Protein AF-W8THX5-F1 (afdb_monomer_lite)

Foldseek 3Di:
DVVVVVLVVCLVPLVVQCVPPVRVVSVVLSVLLVQLVVQLVVQLVVLVVVLVVVLVPDDPPDPVVSVVSNVVSVVVSVVSNVCSSVVSCVVSVRD

pLDDT: mean 84.64, std 5.49, range [64.44, 92.12]

Radius of gyration: 19.14 Å; chains: 1; bounding box: 47×20×51 Å

Sequence (95 aa):
MFEIYIYSSVSAIPFATMGNKEWGQIGNNYIKGLFALGLQGLFLIICLGVYAVLVKTISITDIHTSIFMVLAYALLLGLTMLKTGTLSKSILNAH

Secondary structure (DSSP, 8-state):
-HHHHHHHHHTHHHHHHTTSTTTHHHHHHHHHHHHHHHHHHHHHHHHHHHHHHHHHT---S-HHHHHHHHHHHHHHHHHHHHHHHHHHHHHTT--

Organism: NCBI:txid1286171

Structure (mmCIF, N/CA/C/O backbone):
data_AF-W8THX5-F1
#
_entry.id   AF-W8THX5-F1
#
loop_
_atom_site.group_PDB
_atom_site.id
_atom_site.type_symbol
_atom_site.label_atom_id
_atom_site.label_alt_id
_atom_site.label_comp_id
_atom_site.label_asym_id
_atom_site.label_entity_id
_atom_site.label_seq_id
_atom_site.pdbx_PDB_ins_code
_atom_site.Cartn_x
_atom_site.Cartn_y
_atom_site.Cartn_z
_atom_site.occupancy
_atom_site.B_iso_or_equiv
_atom_site.auth_seq_id
_atom_site.auth_comp_id
_atom_site.auth_asym_id
_atom_site.auth_atom_id
_atom_site.pdbx_PDB_model_num
ATOM 1 N N . MET A 1 1 ? -0.307 -8.178 4.184 1.00 65.12 1 MET A N 1
ATOM 2 C CA . MET A 1 1 ? -0.409 -9.395 5.023 1.00 65.12 1 MET A CA 1
ATOM 3 C C . MET A 1 1 ? -0.497 -9.061 6.505 1.00 65.12 1 MET A C 1
ATOM 5 O O . MET A 1 1 ? -1.543 -9.321 7.074 1.00 65.12 1 MET A O 1
ATOM 9 N N . PHE A 1 2 ? 0.520 -8.435 7.114 1.00 81.44 2 PHE A N 1
ATOM 10 C CA . PHE A 1 2 ? 0.503 -8.068 8.543 1.00 81.44 2 PHE A CA 1
ATOM 11 C C . PHE A 1 2 ? -0.762 -7.308 8.978 1.00 81.44 2 PHE A C 1
ATOM 13 O O . PHE A 1 2 ? -1.408 -7.686 9.947 1.00 81.44 2 PHE A O 1
ATOM 20 N N . GLU A 1 3 ? -1.165 -6.296 8.207 1.00 79.56 3 GLU A N 1
ATOM 21 C CA . GLU A 1 3 ? -2.357 -5.496 8.502 1.00 79.56 3 GLU A CA 1
ATOM 22 C C . GLU A 1 3 ? -3.639 -6.345 8.552 1.00 79.56 3 GLU A C 1
ATOM 24 O O . GLU A 1 3 ? -4.397 -6.265 9.509 1.00 79.56 3 GLU A O 1
ATOM 29 N N . ILE A 1 4 ? -3.830 -7.245 7.585 1.00 84.88 4 ILE A N 1
ATOM 30 C CA . ILE A 1 4 ? -5.016 -8.110 7.491 1.00 84.88 4 ILE A CA 1
ATOM 31 C C . ILE A 1 4 ? -5.112 -9.029 8.717 1.00 84.88 4 ILE A C 1
ATOM 33 O O . ILE A 1 4 ? -6.192 -9.183 9.281 1.00 84.88 4 ILE A O 1
ATOM 37 N N . TYR A 1 5 ? -3.980 -9.584 9.166 1.00 86.06 5 TYR A N 1
ATOM 38 C CA . TYR A 1 5 ? -3.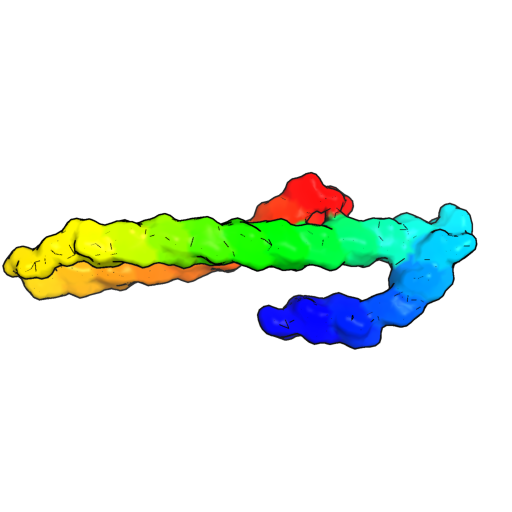932 -10.441 10.353 1.00 86.06 5 TYR A CA 1
ATOM 39 C C . TYR A 1 5 ? -4.264 -9.694 11.645 1.00 86.06 5 TYR A C 1
ATOM 41 O O . TYR A 1 5 ? -4.943 -10.240 12.516 1.00 86.06 5 TYR A O 1
ATOM 49 N N . ILE A 1 6 ? -3.815 -8.444 11.781 1.00 84.94 6 ILE A N 1
ATOM 50 C CA . ILE A 1 6 ? -4.175 -7.618 12.939 1.00 84.94 6 ILE A CA 1
ATOM 51 C C . ILE A 1 6 ? -5.667 -7.303 12.916 1.00 84.94 6 ILE A C 1
ATOM 53 O O . ILE A 1 6 ? -6.341 -7.498 13.928 1.00 84.94 6 ILE A O 1
ATOM 57 N N . TYR A 1 7 ? -6.200 -6.881 11.766 1.00 84.69 7 TYR A N 1
ATOM 58 C CA . TYR A 1 7 ? -7.626 -6.593 11.648 1.00 84.69 7 TYR A CA 1
ATOM 59 C C . TYR A 1 7 ? -8.464 -7.836 11.965 1.00 84.69 7 TYR A C 1
ATOM 61 O O . TYR A 1 7 ? -9.392 -7.728 12.763 1.00 84.69 7 TYR A O 1
ATOM 69 N N . SER A 1 8 ? -8.123 -9.020 11.445 1.00 84.81 8 SER A N 1
ATOM 70 C CA . SER A 1 8 ? -8.879 -10.245 11.740 1.00 84.81 8 SER A CA 1
ATOM 71 C C . SER A 1 8 ? -8.812 -10.645 13.218 1.00 84.81 8 SER A C 1
ATOM 73 O O . SER A 1 8 ? -9.834 -11.019 13.793 1.00 84.81 8 SER A O 1
ATOM 75 N N . SER A 1 9 ? -7.636 -10.526 13.845 1.00 85.00 9 SER A N 1
ATOM 76 C CA . SER A 1 9 ? -7.420 -10.950 15.238 1.00 85.00 9 SER A CA 1
ATOM 77 C C . SER A 1 9 ? -8.117 -10.037 16.246 1.00 85.00 9 SER A C 1
ATOM 79 O O . SER A 1 9 ? -8.609 -10.505 17.268 1.00 85.00 9 SER A O 1
ATOM 81 N N . VAL A 1 10 ? -8.190 -8.736 15.956 1.00 83.69 10 VAL A N 1
ATOM 82 C CA . VAL A 1 10 ? -8.776 -7.736 16.863 1.00 83.69 10 VAL A CA 1
ATOM 83 C C . VAL A 1 10 ? -10.275 -7.538 16.605 1.00 83.69 10 VAL A C 1
ATOM 85 O O . VAL A 1 10 ? -10.915 -6.808 17.347 1.00 83.69 10 VAL A O 1
ATOM 88 N N . SER A 1 11 ? -10.870 -8.222 15.619 1.00 83.56 11 SER A N 1
ATOM 89 C CA . SER A 1 11 ? -12.267 -8.038 15.182 1.00 83.56 11 SER A CA 1
ATOM 90 C C . SER A 1 11 ? -13.318 -8.125 16.302 1.00 83.56 11 SER A C 1
ATOM 92 O O . SER A 1 11 ? -14.267 -7.342 16.310 1.00 83.56 11 SER A O 1
ATOM 94 N N . ALA A 1 12 ? -13.138 -9.008 17.288 1.00 83.31 12 ALA A N 1
ATOM 95 C CA . ALA A 1 12 ? -14.123 -9.251 18.348 1.00 83.31 12 ALA A CA 1
ATOM 96 C C . ALA A 1 12 ? -14.462 -8.002 19.191 1.00 83.31 12 ALA A C 1
ATOM 98 O O . ALA A 1 12 ? -15.608 -7.825 19.600 1.00 83.31 12 ALA A O 1
ATOM 99 N N . ILE A 1 13 ? -13.491 -7.112 19.419 1.00 83.25 13 ILE A N 1
ATOM 100 C CA . ILE A 1 13 ? -13.657 -5.904 20.244 1.00 83.25 13 ILE A CA 1
ATOM 101 C C . ILE A 1 13 ? -14.515 -4.831 19.534 1.00 83.25 13 ILE A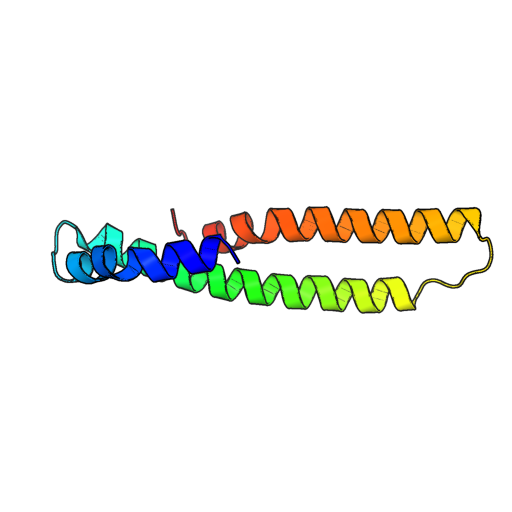 C 1
ATOM 103 O O . ILE A 1 13 ? -15.521 -4.411 20.106 1.00 83.25 13 ILE A O 1
ATOM 107 N N . PRO A 1 14 ? -14.194 -4.390 18.299 1.00 80.44 14 PRO A N 1
ATOM 108 C CA . PRO A 1 14 ? -15.040 -3.482 17.535 1.00 80.44 14 PRO A CA 1
ATOM 109 C C . PRO A 1 14 ? -16.436 -4.049 17.251 1.00 80.44 14 PRO A C 1
ATOM 111 O O . PRO A 1 14 ? -17.407 -3.295 17.256 1.00 80.44 14 PRO A O 1
ATOM 114 N N . PHE A 1 15 ? -16.568 -5.365 17.047 1.00 78.94 15 PHE A N 1
ATOM 115 C CA . PHE A 1 15 ? -17.886 -5.985 16.878 1.00 78.94 15 PHE A CA 1
ATOM 116 C C . PHE A 1 15 ? -18.722 -5.940 18.164 1.00 78.94 15 PHE A C 1
ATOM 118 O O . PHE A 1 15 ? -19.919 -5.665 18.096 1.00 78.94 15 PHE A O 1
ATOM 125 N N . ALA A 1 16 ? -18.107 -6.120 19.336 1.00 81.12 16 ALA A N 1
ATOM 126 C CA . ALA A 1 16 ? -18.796 -5.967 20.617 1.00 81.12 16 ALA A CA 1
ATOM 127 C C . ALA A 1 16 ? -19.203 -4.508 20.903 1.00 81.12 16 ALA A C 1
ATOM 129 O O . ALA A 1 16 ? -20.244 -4.266 21.515 1.00 81.12 16 ALA A O 1
ATOM 130 N N . THR A 1 17 ? -18.426 -3.521 20.438 1.00 79.81 17 THR A N 1
ATOM 131 C CA . THR A 1 17 ? -18.723 -2.096 20.666 1.00 79.81 17 THR A CA 1
ATOM 132 C C . THR A 1 17 ? -19.740 -1.500 19.688 1.00 79.81 17 THR A C 1
ATOM 134 O O . THR A 1 17 ? -20.308 -0.456 20.006 1.00 79.81 17 THR A O 1
ATOM 137 N N . MET A 1 18 ? -20.063 -2.161 18.563 1.00 77.62 18 MET A N 1
ATOM 138 C CA . MET A 1 18 ? -21.108 -1.704 17.620 1.00 77.62 18 MET A CA 1
ATOM 139 C C . MET A 1 18 ? -22.507 -1.614 18.239 1.00 77.62 18 MET A C 1
ATOM 141 O O . MET A 1 18 ? -23.294 -0.763 17.832 1.00 77.62 18 MET A O 1
ATOM 145 N N . GLY A 1 19 ? -22.830 -2.479 19.205 1.00 75.19 19 GLY A N 1
ATOM 146 C CA . GLY A 1 19 ? -24.149 -2.502 19.846 1.00 75.19 19 GLY A CA 1
ATOM 147 C C . GLY A 1 19 ? -24.400 -1.339 20.813 1.00 75.19 19 GLY A C 1
ATOM 148 O O . GLY A 1 19 ? -25.540 -1.115 21.214 1.00 75.19 19 GLY A O 1
ATOM 149 N N . ASN A 1 20 ? -23.358 -0.591 21.190 1.00 79.06 20 ASN A N 1
ATOM 150 C CA . ASN A 1 20 ? -23.455 0.485 22.169 1.00 79.06 20 ASN A CA 1
ATOM 151 C C . ASN A 1 20 ? -23.520 1.865 21.490 1.00 79.06 20 ASN A C 1
ATOM 153 O O . ASN A 1 20 ? -22.692 2.175 20.637 1.00 79.06 20 ASN A O 1
ATOM 157 N N . LYS A 1 21 ? -24.458 2.737 21.893 1.00 71.50 21 LYS A N 1
ATOM 158 C CA . LYS A 1 21 ? -24.672 4.050 21.241 1.00 71.50 21 LYS A CA 1
ATOM 159 C C . LYS A 1 21 ? -23.514 5.031 21.448 1.00 71.50 21 LYS A C 1
ATOM 161 O O . LYS A 1 21 ? -23.305 5.886 20.597 1.00 71.50 21 LYS A O 1
ATOM 166 N N . GLU A 1 22 ? -22.751 4.887 22.531 1.00 75.06 22 GLU A N 1
ATOM 167 C CA . GLU A 1 22 ? -21.607 5.766 22.823 1.00 75.06 22 GLU A CA 1
ATOM 168 C C . GLU A 1 22 ? -20.286 5.282 22.208 1.00 75.06 22 GLU A C 1
ATOM 170 O O . GLU A 1 22 ? -19.448 6.091 21.825 1.00 75.06 22 GLU A O 1
ATOM 175 N N . TRP A 1 23 ? -20.107 3.965 22.059 1.00 72.38 23 TRP A N 1
ATOM 176 C CA . TRP A 1 23 ? -18.854 3.361 21.574 1.00 72.38 23 TRP A CA 1
ATOM 177 C C . TRP A 1 23 ? -18.974 2.788 20.154 1.00 72.38 23 TRP A C 1
ATOM 179 O O . TRP A 1 23 ? -17.980 2.359 19.569 1.00 72.38 23 TRP A O 1
ATOM 189 N N . GLY A 1 24 ? -20.166 2.847 19.553 1.00 77.38 24 GLY A N 1
ATOM 190 C CA . GLY A 1 24 ? -20.446 2.335 18.210 1.00 77.38 24 GLY A CA 1
ATOM 191 C C . GLY A 1 24 ? -19.631 3.007 17.104 1.00 77.38 24 GLY A C 1
ATOM 192 O O . GLY A 1 24 ? -19.425 2.414 16.045 1.00 77.38 24 GLY A O 1
ATOM 193 N N . GLN A 1 25 ? -19.086 4.203 17.355 1.00 79.25 25 GLN A N 1
ATOM 194 C CA . GLN A 1 25 ? -18.167 4.870 16.432 1.00 79.25 25 GLN A CA 1
ATOM 195 C C . GLN A 1 25 ? -16.879 4.058 16.206 1.00 79.25 25 GLN A C 1
ATOM 197 O O . GLN A 1 25 ? -16.378 4.029 15.082 1.00 79.25 25 GLN A O 1
ATOM 202 N N . ILE A 1 26 ? -16.382 3.345 17.225 1.00 82.44 26 ILE A N 1
ATOM 203 C CA . ILE A 1 26 ? -15.183 2.494 17.125 1.00 82.44 26 ILE A CA 1
ATOM 204 C C . ILE A 1 26 ? -15.454 1.297 16.211 1.00 82.44 26 ILE A C 1
ATOM 206 O O . ILE A 1 26 ? -14.675 1.026 15.297 1.00 82.44 26 ILE A O 1
ATOM 210 N N . GLY A 1 27 ? -16.592 0.626 16.401 1.00 81.50 27 GLY A N 1
ATOM 211 C CA . GLY A 1 27 ? -17.022 -0.474 15.538 1.00 81.50 27 GLY A CA 1
ATOM 212 C C . GLY A 1 27 ? -17.262 -0.039 14.088 1.00 81.50 27 GLY A C 1
ATOM 213 O O . GLY A 1 27 ? -16.799 -0.687 13.149 1.00 81.50 27 GLY A O 1
ATOM 214 N N . ASN A 1 28 ? -17.908 1.112 13.889 1.00 83.69 28 ASN A N 1
ATOM 215 C CA . ASN A 1 28 ? -18.171 1.650 12.553 1.00 83.69 28 ASN A CA 1
ATOM 216 C C . ASN A 1 28 ? -16.869 2.036 11.822 1.00 83.69 28 ASN A C 1
ATOM 218 O O . ASN A 1 28 ? -16.711 1.774 10.630 1.00 83.69 28 ASN A O 1
ATOM 222 N N . ASN A 1 29 ? -15.901 2.610 12.538 1.00 85.69 29 ASN A N 1
ATOM 223 C CA . ASN A 1 29 ? -14.595 2.948 11.981 1.00 85.69 29 ASN A CA 1
ATOM 224 C C . ASN A 1 29 ? -13.763 1.701 11.624 1.00 85.69 29 ASN A C 1
ATOM 226 O O . ASN A 1 29 ? -13.090 1.676 10.595 1.00 85.69 29 ASN A O 1
ATOM 230 N N . TYR A 1 30 ? -13.881 0.625 12.406 1.00 86.19 30 TYR A N 1
ATOM 231 C CA . TYR A 1 30 ? -13.268 -0.661 12.076 1.00 86.19 30 TYR A CA 1
ATOM 232 C C . TYR A 1 30 ? -13.833 -1.262 10.775 1.00 86.19 30 TYR A C 1
ATOM 234 O O . TYR A 1 30 ? -13.056 -1.701 9.926 1.00 86.19 30 TYR A O 1
ATOM 242 N N . ILE A 1 31 ? -15.156 -1.208 10.558 1.00 85.25 31 ILE A N 1
ATOM 243 C CA . ILE A 1 31 ? -15.774 -1.637 9.288 1.00 85.25 31 ILE A CA 1
ATOM 244 C C . ILE A 1 31 ? -15.257 -0.799 8.116 1.00 85.25 31 ILE A C 1
ATOM 246 O O . ILE A 1 31 ? -14.884 -1.355 7.082 1.00 85.25 31 ILE A O 1
ATOM 250 N N . LYS A 1 32 ? -15.174 0.527 8.273 1.00 85.88 32 LYS A N 1
ATOM 251 C CA . LYS A 1 32 ? -14.573 1.399 7.251 1.00 85.88 32 LYS A CA 1
ATOM 252 C C . LYS A 1 32 ? -13.118 1.016 6.969 1.00 85.88 32 LYS A C 1
ATOM 254 O O . LYS A 1 32 ? -12.715 0.989 5.810 1.00 85.88 32 LYS A O 1
ATOM 259 N N . GLY A 1 33 ? -12.355 0.648 7.999 1.00 86.81 33 GLY A N 1
ATOM 260 C CA . GLY A 1 33 ? -10.996 0.120 7.867 1.00 86.81 33 GLY A CA 1
ATOM 261 C C . GLY A 1 33 ? -10.925 -1.201 7.091 1.00 86.81 33 GLY A C 1
ATOM 262 O O . GLY A 1 33 ? -10.059 -1.355 6.231 1.00 86.81 33 GLY A O 1
ATOM 263 N N . LEU A 1 34 ? -11.865 -2.126 7.316 1.00 86.25 34 LEU A N 1
ATOM 264 C CA . LEU A 1 34 ? -11.968 -3.373 6.545 1.00 86.25 34 LEU A CA 1
ATOM 265 C C . LEU A 1 34 ? -12.289 -3.116 5.067 1.00 86.25 34 LEU A C 1
ATOM 267 O O . LEU A 1 34 ? -11.656 -3.702 4.187 1.00 86.25 34 LEU A O 1
ATOM 271 N N . PHE A 1 35 ? -13.221 -2.204 4.775 1.00 86.81 35 PHE A N 1
ATOM 272 C CA . PHE A 1 35 ? -13.482 -1.792 3.395 1.00 86.81 35 PHE A CA 1
ATOM 273 C C . PHE A 1 35 ? -12.269 -1.087 2.770 1.00 86.81 35 PHE A C 1
ATOM 275 O O . PHE A 1 35 ? -11.999 -1.283 1.584 1.00 86.81 35 PHE A O 1
ATOM 282 N N . ALA A 1 36 ? -11.498 -0.325 3.553 1.00 88.44 36 ALA A N 1
ATOM 283 C CA . ALA A 1 36 ? -10.306 0.364 3.064 1.00 88.44 36 ALA A CA 1
ATOM 284 C C . ALA A 1 36 ? -9.212 -0.650 2.713 1.00 88.44 36 ALA A C 1
ATOM 286 O O . ALA A 1 36 ? -8.550 -0.515 1.687 1.00 88.44 36 ALA A O 1
ATOM 287 N N . LEU A 1 37 ? -9.067 -1.717 3.494 1.00 88.31 37 LEU A N 1
ATOM 288 C CA . LEU A 1 37 ? -8.188 -2.835 3.151 1.00 88.31 37 LEU A CA 1
ATOM 289 C C . LEU A 1 37 ? -8.604 -3.523 1.842 1.00 88.31 37 LEU A C 1
ATOM 291 O O . LEU A 1 37 ? -7.751 -3.812 1.001 1.00 88.31 37 LEU A O 1
ATOM 295 N N . GLY A 1 38 ? -9.906 -3.741 1.631 1.00 88.44 38 GLY A N 1
ATOM 296 C CA . GLY A 1 38 ? -10.426 -4.297 0.377 1.00 88.44 38 GLY A CA 1
ATOM 297 C C . GLY A 1 38 ? -10.134 -3.400 -0.832 1.00 88.44 38 GLY A C 1
ATOM 298 O O . GLY A 1 38 ? -9.605 -3.861 -1.845 1.00 88.44 38 GLY A O 1
ATOM 299 N N . LEU A 1 39 ? -10.404 -2.099 -0.702 1.00 89.94 39 LEU A N 1
ATOM 300 C CA . LEU A 1 39 ? -10.141 -1.106 -1.745 1.00 89.94 39 LEU A CA 1
ATOM 301 C C . LEU A 1 39 ? -8.634 -0.936 -2.022 1.00 89.94 39 LEU A C 1
ATOM 303 O O . LEU A 1 39 ? -8.228 -0.801 -3.176 1.00 89.94 39 LEU A O 1
ATOM 307 N N . GLN A 1 40 ? -7.787 -1.036 -0.994 1.00 90.12 40 GLN A N 1
ATOM 308 C CA . GLN A 1 40 ? -6.331 -1.043 -1.150 1.00 90.12 40 GLN A CA 1
ATOM 309 C C . GLN A 1 40 ? -5.884 -2.232 -2.008 1.00 90.12 40 GLN A C 1
ATOM 311 O O . GLN A 1 40 ? -5.045 -2.065 -2.893 1.00 90.12 40 GLN A O 1
ATOM 316 N N . GLY A 1 41 ? -6.460 -3.418 -1.782 1.00 89.38 41 GLY A N 1
ATOM 317 C CA . GLY A 1 41 ? -6.201 -4.604 -2.600 1.00 89.38 41 GLY A CA 1
ATOM 318 C C . GLY A 1 41 ? -6.550 -4.395 -4.076 1.00 89.38 41 GLY A C 1
ATOM 319 O O . GLY A 1 41 ? -5.763 -4.763 -4.948 1.00 89.38 41 GLY A O 1
ATOM 320 N N . LEU A 1 42 ? -7.676 -3.734 -4.362 1.00 91.06 42 LEU A N 1
ATOM 321 C CA . LEU A 1 42 ? -8.091 -3.400 -5.729 1.00 91.06 42 LEU A CA 1
ATOM 322 C C . LEU A 1 42 ? -7.067 -2.485 -6.415 1.00 91.06 42 LEU A C 1
ATOM 324 O O . LEU A 1 42 ? -6.616 -2.776 -7.524 1.00 91.06 42 LEU A O 1
ATOM 328 N N . PHE A 1 43 ? -6.640 -1.416 -5.742 1.00 90.00 43 PHE A N 1
ATOM 329 C CA . PHE A 1 43 ? -5.621 -0.517 -6.279 1.00 90.00 43 PHE A CA 1
ATOM 330 C C . PHE A 1 43 ? -4.279 -1.219 -6.535 1.00 90.00 43 PHE A C 1
ATOM 332 O O . PHE A 1 43 ? -3.640 -0.939 -7.549 1.00 90.00 43 PHE A O 1
ATOM 339 N N . LEU A 1 44 ? -3.867 -2.161 -5.678 1.00 90.75 44 LEU A N 1
ATOM 340 C CA . LEU A 1 44 ? -2.646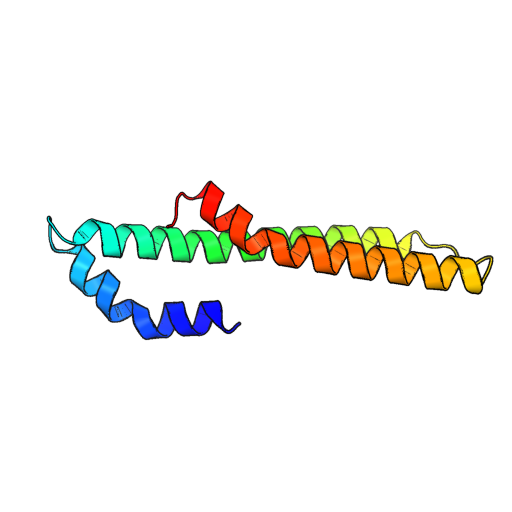 -2.942 -5.910 1.00 90.75 44 LEU A CA 1
ATOM 341 C C . LEU A 1 44 ? -2.732 -3.794 -7.182 1.00 90.75 44 LEU A C 1
ATOM 343 O O . LEU A 1 44 ? -1.758 -3.855 -7.933 1.00 90.75 44 LEU A O 1
ATOM 347 N N . ILE A 1 45 ? -3.887 -4.410 -7.456 1.00 91.44 45 ILE A N 1
ATOM 348 C CA . ILE A 1 45 ? -4.098 -5.195 -8.683 1.00 91.44 45 ILE A CA 1
ATOM 349 C C . ILE A 1 45 ? -4.003 -4.292 -9.921 1.00 91.44 45 ILE A C 1
ATOM 351 O O . ILE A 1 45 ? -3.362 -4.666 -10.904 1.00 91.44 45 ILE A O 1
ATOM 355 N N . ILE A 1 46 ? -4.573 -3.084 -9.865 1.00 92.00 46 ILE A N 1
ATOM 356 C CA . ILE A 1 46 ? -4.478 -2.108 -10.962 1.00 92.00 46 ILE A CA 1
ATOM 357 C C . ILE A 1 46 ? -3.023 -1.672 -11.185 1.00 92.00 46 ILE A C 1
ATOM 359 O O . ILE A 1 46 ? -2.547 -1.707 -12.321 1.00 92.00 46 ILE A O 1
ATOM 363 N N . CYS A 1 47 ? -2.297 -1.299 -10.124 1.00 90.81 47 CYS A N 1
ATOM 364 C CA . CYS A 1 47 ? -0.889 -0.902 -10.223 1.00 90.81 47 CYS A CA 1
ATOM 365 C C . CYS A 1 47 ? -0.023 -2.011 -10.835 1.00 90.81 47 CYS A C 1
ATOM 367 O O . CYS A 1 47 ? 0.809 -1.734 -11.701 1.00 90.81 47 CYS A O 1
ATOM 369 N N . LEU A 1 48 ? -0.254 -3.266 -10.438 1.00 91.31 48 LEU A N 1
ATOM 370 C CA . LEU A 1 48 ? 0.447 -4.416 -11.003 1.00 91.31 48 LEU A CA 1
ATOM 371 C C . LEU A 1 48 ? 0.115 -4.614 -12.491 1.00 91.31 48 LEU A C 1
ATOM 373 O O . LEU A 1 48 ? 1.016 -4.879 -13.286 1.00 91.31 48 LEU A O 1
ATOM 377 N N . GLY A 1 49 ? -1.153 -4.447 -12.879 1.00 91.00 49 GLY A N 1
ATOM 378 C CA . GLY A 1 49 ? -1.586 -4.540 -14.275 1.00 91.00 49 GLY A CA 1
ATOM 379 C C . GLY A 1 49 ? -0.926 -3.489 -15.172 1.00 91.00 49 GLY A C 1
ATOM 380 O O . GLY A 1 49 ? -0.418 -3.823 -16.243 1.00 91.00 49 GLY A O 1
ATOM 381 N N . VAL A 1 50 ? -0.860 -2.235 -14.712 1.00 90.56 50 VAL A N 1
ATOM 382 C CA . VAL A 1 50 ? -0.173 -1.151 -15.439 1.00 90.56 50 VAL A CA 1
ATOM 383 C C . VAL A 1 50 ? 1.325 -1.436 -15.554 1.00 90.56 50 VAL A C 1
ATOM 385 O O . VAL A 1 50 ? 1.888 -1.303 -16.640 1.00 90.56 50 VAL A O 1
ATOM 388 N N . TYR A 1 51 ? 1.965 -1.890 -14.473 1.00 90.62 51 TYR A N 1
ATOM 389 C CA . TYR A 1 51 ? 3.379 -2.264 -14.495 1.00 90.62 51 TYR A CA 1
ATOM 390 C C . TYR A 1 51 ? 3.669 -3.406 -15.480 1.00 90.62 51 TYR A C 1
ATOM 392 O O . TYR A 1 51 ? 4.636 -3.329 -16.235 1.00 90.62 51 TYR A O 1
ATOM 400 N N . ALA A 1 52 ? 2.816 -4.433 -15.533 1.00 89.94 52 ALA A N 1
ATOM 401 C CA . ALA A 1 52 ? 2.978 -5.552 -16.461 1.00 89.94 52 ALA A CA 1
ATOM 402 C C . ALA A 1 52 ? 2.949 -5.102 -17.932 1.00 89.94 52 ALA A C 1
ATOM 404 O O . ALA A 1 52 ? 3.760 -5.564 -18.738 1.00 89.94 52 ALA A O 1
ATOM 405 N N . VAL A 1 53 ? 2.052 -4.172 -18.280 1.00 91.50 53 VAL A N 1
ATOM 406 C CA . VAL A 1 53 ? 2.015 -3.578 -19.626 1.00 91.50 53 VAL A CA 1
ATOM 407 C C . VAL A 1 53 ? 3.272 -2.745 -19.884 1.00 91.50 53 VAL A C 1
ATOM 409 O O . VAL A 1 53 ? 3.885 -2.884 -20.940 1.00 91.50 53 VAL A O 1
ATOM 412 N N . LEU A 1 54 ? 3.693 -1.935 -18.911 1.00 87.19 54 LEU A N 1
ATOM 413 C CA . LEU A 1 54 ? 4.841 -1.037 -19.042 1.00 87.19 54 LEU A CA 1
ATOM 414 C C . LEU A 1 54 ? 6.161 -1.798 -19.248 1.00 87.19 54 LEU A C 1
ATOM 416 O O . LEU A 1 54 ? 6.950 -1.454 -20.126 1.00 87.19 54 LEU A O 1
ATOM 420 N N . VAL A 1 55 ? 6.374 -2.888 -18.508 1.00 86.56 55 VAL A N 1
ATOM 421 C CA . VAL A 1 55 ? 7.549 -3.757 -18.683 1.00 86.56 55 VAL A CA 1
ATOM 422 C C . VAL A 1 55 ? 7.531 -4.451 -20.044 1.00 86.56 55 VAL A C 1
ATOM 424 O O . VAL A 1 55 ? 8.571 -4.559 -20.691 1.00 86.56 55 VAL A O 1
ATOM 427 N N . LYS A 1 56 ? 6.356 -4.874 -20.525 1.00 86.62 56 LYS A N 1
ATOM 428 C CA . LYS A 1 56 ? 6.215 -5.521 -21.838 1.00 86.62 56 LYS A CA 1
ATOM 429 C C . LYS A 1 56 ? 6.567 -4.586 -23.002 1.00 86.62 56 LYS A C 1
ATOM 431 O O . LYS A 1 56 ? 6.979 -5.065 -24.053 1.00 86.62 56 LYS A O 1
ATOM 436 N N . THR A 1 57 ? 6.411 -3.274 -22.828 1.00 85.12 57 THR A N 1
ATOM 437 C CA . THR A 1 57 ? 6.755 -2.281 -23.861 1.00 85.12 57 THR A CA 1
ATOM 438 C C . THR A 1 57 ? 8.251 -1.975 -23.975 1.00 85.12 57 THR A C 1
ATOM 440 O O . THR A 1 57 ? 8.647 -1.257 -24.889 1.00 85.12 57 THR A O 1
ATOM 443 N N . ILE A 1 58 ? 9.099 -2.517 -23.095 1.00 83.12 58 ILE A N 1
ATOM 444 C CA . ILE A 1 58 ? 10.545 -2.268 -23.131 1.00 83.12 58 ILE A CA 1
ATOM 445 C C . ILE A 1 58 ? 11.191 -3.113 -24.233 1.00 83.12 58 ILE A C 1
ATOM 447 O O . ILE A 1 58 ? 11.304 -4.333 -24.119 1.00 83.12 58 ILE A O 1
ATOM 451 N N . SER A 1 59 ? 11.663 -2.457 -25.290 1.00 77.69 59 SER A N 1
ATOM 452 C CA . SER A 1 59 ? 12.527 -3.063 -26.304 1.00 77.69 59 SER A CA 1
ATOM 453 C C . SER A 1 59 ? 13.989 -2.996 -25.863 1.00 77.69 59 SER A C 1
ATOM 455 O O . SER A 1 59 ? 14.515 -1.904 -25.646 1.00 77.69 59 SER A O 1
ATOM 457 N N . ILE A 1 60 ? 14.662 -4.144 -25.766 1.00 76.44 60 ILE A N 1
ATOM 458 C CA . ILE A 1 60 ? 16.083 -4.194 -25.401 1.00 76.44 60 ILE A CA 1
ATOM 459 C C . ILE A 1 60 ? 16.929 -3.912 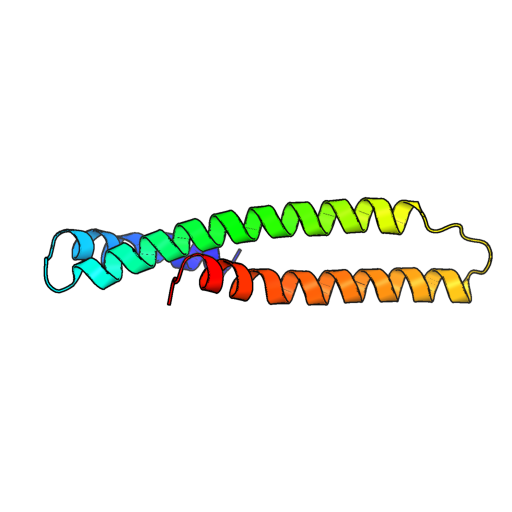-26.644 1.00 76.44 60 ILE A C 1
ATOM 461 O O . ILE A 1 60 ? 17.188 -4.808 -27.442 1.00 76.44 60 ILE A O 1
ATOM 465 N N . THR A 1 61 ? 17.329 -2.653 -26.817 1.00 77.19 61 THR A N 1
ATOM 466 C CA . THR A 1 61 ? 18.283 -2.224 -27.856 1.00 77.19 61 THR A CA 1
ATOM 467 C C . THR A 1 61 ? 19.674 -2.002 -27.269 1.00 77.19 61 THR A C 1
ATOM 469 O O . THR A 1 61 ? 20.655 -2.495 -27.812 1.00 77.19 61 THR A O 1
ATOM 472 N N . ASP A 1 62 ? 19.744 -1.343 -26.110 1.00 81.25 62 ASP A N 1
ATOM 473 C CA . ASP A 1 62 ? 20.968 -1.071 -25.357 1.00 81.25 62 ASP A CA 1
ATOM 474 C C . ASP A 1 62 ? 20.831 -1.612 -23.930 1.00 81.25 62 ASP A C 1
ATOM 476 O O . ASP A 1 62 ? 19.880 -1.300 -23.208 1.00 81.25 62 ASP A O 1
ATOM 480 N N . ILE A 1 63 ? 21.788 -2.438 -23.501 1.00 82.50 63 ILE A N 1
ATOM 481 C CA . ILE A 1 63 ? 21.701 -3.175 -22.228 1.00 82.50 63 ILE A CA 1
ATOM 482 C C . ILE A 1 63 ? 21.734 -2.214 -21.027 1.00 82.50 63 ILE A C 1
ATOM 484 O O . ILE A 1 63 ? 20.958 -2.373 -20.083 1.00 82.50 63 ILE A O 1
ATOM 488 N N . HIS A 1 64 ? 22.583 -1.182 -21.071 1.00 85.50 64 HIS A N 1
ATOM 489 C CA . HIS A 1 64 ? 22.742 -0.223 -19.971 1.00 85.50 64 HIS A CA 1
ATOM 490 C C . HIS A 1 64 ? 21.519 0.680 -19.766 1.00 85.50 64 HIS A C 1
ATOM 492 O O . HIS A 1 64 ? 21.151 0.973 -18.631 1.00 85.50 64 HIS A O 1
ATOM 498 N N . THR A 1 65 ? 20.862 1.113 -20.840 1.00 84.38 65 THR A N 1
ATOM 499 C CA . THR A 1 65 ? 19.647 1.933 -20.734 1.00 84.38 65 THR A CA 1
ATOM 500 C C . THR A 1 65 ? 18.445 1.074 -20.353 1.00 84.38 65 THR A C 1
ATOM 502 O O . THR A 1 65 ? 17.658 1.469 -19.494 1.00 84.38 65 THR A O 1
ATOM 505 N N . SER A 1 66 ? 18.345 -0.140 -20.899 1.00 83.56 66 SER A N 1
ATOM 506 C CA . SER A 1 66 ? 17.252 -1.072 -20.596 1.00 83.56 66 SER A CA 1
ATOM 507 C C . SER A 1 66 ? 17.245 -1.497 -19.126 1.00 83.56 66 SER A C 1
ATOM 509 O O . SER A 1 66 ? 16.186 -1.502 -18.498 1.00 83.56 66 SER A O 1
ATOM 511 N N . ILE A 1 67 ? 18.415 -1.795 -18.541 1.00 85.94 67 ILE A N 1
ATOM 512 C CA . ILE A 1 67 ? 18.501 -2.190 -17.125 1.00 85.94 67 ILE A CA 1
ATOM 513 C C . ILE A 1 67 ? 18.085 -1.041 -16.195 1.00 85.94 67 ILE A C 1
ATOM 515 O O . ILE A 1 67 ? 17.379 -1.260 -15.210 1.00 85.94 67 ILE A O 1
ATOM 519 N N . PHE A 1 68 ? 18.462 0.195 -16.539 1.00 88.38 68 PHE A N 1
ATOM 520 C CA . PHE A 1 68 ? 18.101 1.381 -15.768 1.00 88.38 68 PHE A CA 1
ATOM 521 C C . PHE A 1 68 ? 16.601 1.685 -15.860 1.00 88.38 68 PHE A C 1
ATOM 523 O O . PHE A 1 68 ? 15.977 2.017 -14.854 1.00 88.38 68 PHE A O 1
ATOM 530 N N . MET A 1 69 ? 15.996 1.502 -17.036 1.00 86.31 69 MET A N 1
ATOM 531 C CA . MET A 1 69 ? 14.555 1.684 -17.242 1.00 86.31 69 MET A CA 1
ATOM 532 C C . M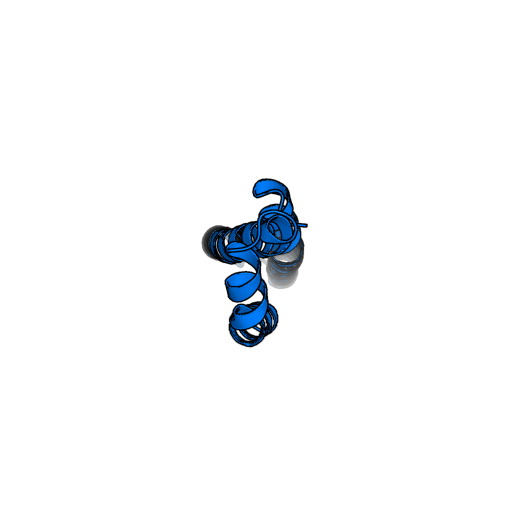ET A 1 69 ? 13.723 0.664 -16.458 1.00 86.31 69 MET A C 1
ATOM 534 O O . MET A 1 69 ? 12.759 1.039 -15.791 1.00 86.31 69 MET A O 1
ATOM 538 N N . VAL A 1 70 ? 14.121 -0.613 -16.468 1.00 87.75 70 VAL A N 1
ATOM 539 C CA . VAL A 1 70 ? 13.460 -1.656 -15.663 1.00 87.75 70 VAL A CA 1
ATOM 540 C C . VAL A 1 70 ? 13.565 -1.334 -14.170 1.00 87.75 70 VAL A C 1
ATOM 542 O O . VAL A 1 70 ? 12.565 -1.414 -13.454 1.00 87.75 70 VAL A O 1
ATOM 545 N N . LEU A 1 71 ? 14.744 -0.909 -13.703 1.00 89.31 71 LEU A N 1
ATOM 546 C CA . LEU A 1 71 ? 14.947 -0.490 -12.315 1.00 89.31 71 LEU A CA 1
ATOM 547 C C . LEU A 1 71 ? 14.062 0.712 -11.946 1.00 89.31 71 LEU A C 1
ATOM 549 O O . LEU A 1 71 ? 13.438 0.715 -10.884 1.00 89.31 71 LEU A O 1
ATOM 553 N N . ALA A 1 72 ? 13.968 1.712 -12.825 1.00 89.00 72 ALA A N 1
ATOM 554 C CA . ALA A 1 72 ? 13.132 2.888 -12.615 1.00 89.00 72 ALA A CA 1
ATOM 555 C C . ALA A 1 72 ? 11.641 2.523 -12.514 1.00 89.00 72 ALA A C 1
ATOM 557 O O . ALA A 1 72 ? 10.951 3.010 -11.615 1.00 89.00 72 ALA A O 1
ATOM 558 N N . TYR A 1 73 ? 11.142 1.626 -13.370 1.00 89.56 73 TYR A N 1
ATOM 559 C CA . TYR A 1 73 ? 9.757 1.153 -13.288 1.00 89.56 73 TYR A CA 1
ATOM 560 C C . TYR A 1 73 ? 9.491 0.301 -12.046 1.00 89.56 73 TYR A C 1
ATOM 562 O O . TYR A 1 73 ? 8.417 0.422 -11.453 1.00 89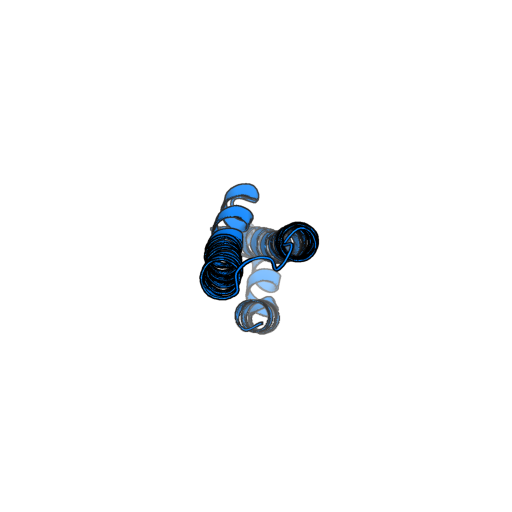.56 73 TYR A O 1
ATOM 570 N N . ALA A 1 74 ? 10.457 -0.508 -11.605 1.00 88.44 74 ALA A N 1
ATOM 571 C CA . ALA A 1 74 ? 10.344 -1.262 -10.358 1.00 88.44 74 ALA A CA 1
ATOM 572 C C . ALA A 1 74 ? 10.274 -0.330 -9.134 1.00 88.44 74 ALA A C 1
ATOM 574 O O . ALA A 1 74 ? 9.446 -0.534 -8.243 1.00 88.44 74 ALA A O 1
ATOM 575 N N . LEU A 1 75 ? 11.085 0.733 -9.106 1.00 92.12 75 LEU A N 1
ATOM 576 C CA . LEU A 1 75 ? 11.029 1.751 -8.053 1.00 92.12 75 LEU A CA 1
ATOM 577 C C . LEU A 1 75 ? 9.710 2.529 -8.074 1.00 92.12 75 LEU A C 1
ATOM 579 O O . LEU A 1 75 ? 9.112 2.746 -7.020 1.00 92.12 75 LEU A O 1
ATOM 583 N N . LEU A 1 76 ? 9.223 2.908 -9.258 1.00 89.94 76 LEU A N 1
ATOM 584 C CA . LEU A 1 76 ? 7.928 3.570 -9.419 1.00 89.94 76 LEU A CA 1
ATOM 585 C C . LEU A 1 76 ? 6.788 2.693 -8.880 1.00 89.94 76 LEU A C 1
ATOM 587 O O . LEU A 1 76 ? 5.930 3.181 -8.136 1.00 89.94 76 LEU A O 1
ATOM 591 N N . LEU A 1 77 ? 6.803 1.393 -9.191 1.00 89.38 77 LEU A N 1
ATOM 592 C CA . LEU A 1 77 ? 5.851 0.436 -8.629 1.00 89.38 77 LEU A CA 1
ATOM 593 C C . LEU A 1 77 ? 5.967 0.375 -7.097 1.00 89.38 77 LEU A C 1
ATOM 595 O O . LEU A 1 77 ? 4.963 0.494 -6.401 1.00 89.38 77 LEU A O 1
ATOM 599 N N . GLY A 1 78 ? 7.182 0.269 -6.556 1.00 89.94 78 GLY A N 1
ATOM 600 C CA . GLY A 1 78 ? 7.401 0.255 -5.107 1.00 89.94 78 GLY A CA 1
ATOM 601 C C . GLY A 1 78 ? 6.822 1.491 -4.407 1.00 89.94 78 GLY A C 1
ATOM 602 O O . GLY A 1 78 ? 6.084 1.368 -3.430 1.00 89.94 78 GLY A O 1
ATOM 603 N N . LEU A 1 79 ? 7.081 2.687 -4.942 1.00 90.19 79 LEU A N 1
ATOM 604 C CA . LEU A 1 79 ? 6.568 3.942 -4.383 1.00 90.19 79 LEU A CA 1
ATOM 605 C C . LEU A 1 79 ? 5.041 4.052 -4.463 1.00 90.19 79 LEU A C 1
ATOM 607 O O . LEU A 1 79 ? 4.409 4.549 -3.527 1.00 90.19 79 LEU A O 1
ATOM 611 N N . THR A 1 80 ? 4.440 3.589 -5.559 1.00 87.12 80 THR A N 1
ATOM 612 C CA . THR A 1 80 ? 2.980 3.610 -5.720 1.00 87.12 80 THR A CA 1
ATOM 613 C C . THR A 1 80 ? 2.297 2.641 -4.756 1.00 87.12 80 THR A C 1
ATOM 615 O O . THR A 1 80 ? 1.360 3.055 -4.073 1.00 87.12 80 THR A O 1
ATOM 618 N N . MET A 1 81 ? 2.822 1.421 -4.589 1.00 87.06 81 MET A N 1
ATOM 619 C CA . MET A 1 81 ? 2.291 0.432 -3.638 1.00 87.06 81 MET A CA 1
ATOM 620 C C . MET A 1 81 ? 2.348 0.912 -2.178 1.00 87.06 81 MET A C 1
ATOM 622 O O . MET A 1 81 ? 1.426 0.641 -1.406 1.00 87.06 81 MET A O 1
ATOM 626 N N . LEU A 1 82 ? 3.393 1.656 -1.793 1.00 87.75 82 LEU A N 1
ATOM 627 C CA . LEU A 1 82 ? 3.514 2.217 -0.441 1.00 87.75 82 LEU A CA 1
ATOM 628 C C . LEU A 1 82 ? 2.426 3.260 -0.135 1.00 87.75 82 LEU A C 1
ATOM 630 O O . LEU A 1 82 ? 1.958 3.347 0.999 1.00 87.75 82 LEU A O 1
ATOM 634 N N . LYS A 1 83 ? 1.993 4.041 -1.133 1.00 87.62 83 LYS A N 1
ATOM 635 C CA . LYS A 1 83 ? 0.964 5.080 -0.946 1.00 87.62 83 LYS A CA 1
ATOM 636 C C . LYS A 1 83 ? -0.468 4.572 -1.051 1.00 87.62 83 LYS A C 1
ATOM 638 O O . LYS A 1 83 ? -1.383 5.230 -0.562 1.00 87.62 83 LYS A O 1
ATOM 643 N N . THR A 1 84 ? -0.688 3.398 -1.627 1.00 86.19 84 THR A N 1
ATOM 644 C CA . THR A 1 84 ? -2.032 2.836 -1.793 1.00 86.19 84 THR A CA 1
ATOM 645 C C . THR A 1 84 ? -2.775 2.647 -0.465 1.00 86.19 84 THR A C 1
ATOM 647 O O . THR A 1 84 ? -3.985 2.862 -0.401 1.00 86.19 84 THR A O 1
ATOM 650 N N . GLY A 1 85 ? -2.063 2.288 0.610 1.00 83.44 85 GLY A N 1
ATOM 651 C CA . GLY A 1 85 ? -2.672 2.082 1.929 1.00 83.44 85 GLY A CA 1
ATOM 652 C C . GLY A 1 85 ? -3.230 3.363 2.552 1.00 83.44 85 GLY A C 1
ATOM 653 O O . GLY A 1 85 ? -4.350 3.368 3.061 1.00 83.44 85 GLY A O 1
ATOM 654 N N . THR A 1 86 ? -2.495 4.475 2.466 1.00 85.38 86 THR A N 1
ATOM 655 C CA . THR A 1 86 ? -2.957 5.766 3.000 1.00 85.38 86 THR A CA 1
ATOM 656 C C . THR A 1 86 ? -4.074 6.364 2.150 1.00 85.38 86 THR A C 1
ATOM 658 O O . THR A 1 86 ? -5.036 6.903 2.696 1.00 85.38 86 THR A O 1
ATOM 661 N N . LEU A 1 87 ? -3.997 6.204 0.825 1.00 84.31 87 LEU A N 1
ATOM 662 C CA . LEU A 1 87 ? -5.053 6.627 -0.097 1.00 84.31 87 LEU A CA 1
ATOM 663 C C . LEU A 1 87 ? -6.375 5.912 0.191 1.00 84.31 87 LEU A C 1
ATOM 665 O O . LEU A 1 87 ? -7.411 6.560 0.311 1.00 84.31 87 LEU A O 1
ATOM 669 N N . SER A 1 88 ? -6.342 4.591 0.365 1.00 83.88 88 SER A N 1
ATOM 670 C CA . SER A 1 88 ? -7.559 3.815 0.595 1.00 83.88 88 SER A CA 1
ATOM 671 C C . SER A 1 88 ? -8.263 4.177 1.910 1.00 83.88 88 SER A C 1
ATOM 673 O O . SER A 1 88 ? -9.485 4.334 1.951 1.00 83.88 88 SER A O 1
ATOM 675 N N . LYS A 1 89 ? -7.489 4.399 2.981 1.00 85.12 89 LYS A N 1
ATOM 676 C CA . LYS A 1 89 ? -8.018 4.850 4.280 1.00 85.12 89 LYS A CA 1
ATOM 677 C C . LYS A 1 89 ? -8.597 6.262 4.218 1.00 85.12 89 LYS A C 1
ATOM 679 O O . LYS A 1 89 ? -9.655 6.510 4.793 1.00 85.12 89 LYS A O 1
ATOM 684 N N . SER A 1 90 ? -7.952 7.158 3.468 1.00 86.75 90 SER A N 1
ATOM 685 C CA . SER A 1 90 ? -8.435 8.526 3.258 1.00 86.75 90 SER A CA 1
ATOM 686 C C . SER A 1 90 ? -9.770 8.565 2.506 1.00 86.75 90 SER A C 1
ATOM 688 O O . SER A 1 90 ? -10.655 9.319 2.903 1.00 86.75 90 SER A O 1
ATOM 690 N N . ILE A 1 91 ? -9.952 7.725 1.479 1.00 85.19 91 ILE A N 1
ATOM 691 C CA . ILE A 1 91 ? -11.194 7.672 0.686 1.00 85.19 91 ILE A CA 1
ATOM 692 C C . ILE A 1 91 ? -12.387 7.223 1.537 1.00 85.19 91 ILE A C 1
ATOM 694 O O . ILE A 1 91 ? -13.484 7.758 1.391 1.00 85.19 91 ILE A O 1
ATOM 698 N N . LEU A 1 92 ? -12.187 6.262 2.441 1.00 83.56 92 LEU A N 1
ATOM 699 C CA . LEU A 1 92 ? -13.267 5.742 3.285 1.00 83.56 92 LEU A CA 1
ATOM 700 C C . LEU A 1 92 ? -13.413 6.455 4.629 1.00 83.56 92 LEU A C 1
ATOM 702 O O . LEU A 1 92 ? -14.274 6.074 5.426 1.00 83.56 92 LEU A O 1
ATOM 706 N N . ASN A 1 93 ? -12.605 7.492 4.869 1.00 81.94 93 ASN A N 1
ATOM 707 C CA . ASN A 1 93 ? -12.559 8.216 6.137 1.00 81.94 93 ASN A CA 1
ATOM 708 C C . ASN A 1 93 ? -12.460 7.240 7.328 1.00 81.94 93 ASN A C 1
ATOM 710 O O . ASN A 1 93 ? -13.240 7.303 8.283 1.00 81.94 93 ASN A O 1
ATOM 714 N N . ALA A 1 94 ? -11.563 6.261 7.181 1.00 73.69 94 ALA A N 1
ATOM 715 C CA . ALA A 1 94 ? -11.207 5.300 8.211 1.00 73.69 94 ALA A CA 1
ATOM 716 C C . ALA A 1 94 ? -9.980 5.853 8.945 1.00 73.69 94 ALA A C 1
ATOM 718 O O . ALA A 1 94 ? -8.902 5.936 8.347 1.00 73.69 94 ALA A O 1
ATOM 719 N N . HIS A 1 95 ? -10.169 6.285 10.192 1.00 64.44 95 HIS A N 1
ATOM 720 C CA . HIS A 1 95 ? -9.122 6.905 11.012 1.00 64.44 95 HIS A CA 1
ATOM 721 C C . HIS A 1 95 ? -8.447 5.902 11.959 1.00 64.44 95 HIS A C 1
ATOM 723 O O . HIS A 1 95 ? -9.077 4.876 12.289 1.00 64.44 95 HIS A O 1
#